Protein AF-A0A6A9SV34-F1 (afdb_monomer)

pLDDT: mean 73.23, std 19.79, range [37.19, 97.62]

Structure (mmCIF, N/CA/C/O backbone):
data_AF-A0A6A9SV34-F1
#
_entry.id   AF-A0A6A9SV34-F1
#
loop_
_atom_site.group_PDB
_atom_site.id
_atom_site.type_symbol
_atom_site.label_atom_id
_atom_site.label_alt_id
_atom_site.label_comp_id
_atom_site.label_asym_id
_atom_site.label_entity_id
_atom_site.label_seq_id
_atom_site.pdbx_PDB_ins_code
_atom_site.Cartn_x
_atom_site.Cartn_y
_atom_site.Cartn_z
_atom_site.occupancy
_atom_site.B_iso_or_equiv
_atom_site.auth_seq_id
_atom_site.auth_comp_id
_atom_site.auth_asym_id
_atom_site.auth_atom_id
_atom_site.pdbx_PDB_model_num
ATOM 1 N N . MET A 1 1 ? -28.212 -8.400 15.734 1.00 37.31 1 MET A N 1
ATOM 2 C CA . MET A 1 1 ? -27.275 -7.269 15.877 1.00 37.31 1 MET A CA 1
ATOM 3 C C . MET A 1 1 ? -25.866 -7.794 15.654 1.00 37.31 1 MET A C 1
ATOM 5 O O . MET A 1 1 ? -25.334 -8.471 16.522 1.00 37.31 1 MET A O 1
ATOM 9 N N . SER A 1 2 ? -25.325 -7.625 14.445 1.00 43.50 2 SER A N 1
ATOM 10 C CA . SER A 1 2 ? -23.968 -8.075 14.112 1.00 43.50 2 SER A CA 1
ATOM 11 C C . SER A 1 2 ? -22.980 -7.201 14.872 1.00 43.50 2 SER A C 1
ATOM 13 O O . SER A 1 2 ? -22.936 -5.999 14.631 1.00 43.50 2 SER A O 1
ATOM 15 N N . SER A 1 3 ? -22.216 -7.792 15.786 1.00 51.69 3 SER A N 1
ATOM 16 C CA . SER A 1 3 ? -21.085 -7.166 16.466 1.00 51.69 3 SER A CA 1
ATOM 17 C C . SER A 1 3 ? -20.075 -6.694 15.419 1.00 51.69 3 SER A C 1
ATOM 19 O O . SER A 1 3 ? -19.237 -7.476 14.962 1.00 51.69 3 SER A O 1
ATOM 21 N N . ARG A 1 4 ? -20.199 -5.448 14.955 1.00 62.12 4 ARG A N 1
ATOM 22 C CA . ARG A 1 4 ? -19.247 -4.872 14.011 1.00 62.12 4 ARG A CA 1
ATOM 23 C C . ARG A 1 4 ? -17.964 -4.658 14.808 1.00 62.12 4 ARG A C 1
ATOM 25 O O . ARG A 1 4 ? -17.924 -3.839 15.711 1.00 62.12 4 ARG A O 1
ATOM 32 N N . THR A 1 5 ? -16.963 -5.495 14.547 1.00 65.56 5 THR A N 1
ATOM 33 C CA . THR A 1 5 ? -15.693 -5.538 15.292 1.00 65.56 5 THR A CA 1
ATOM 34 C C . THR A 1 5 ? -14.848 -4.275 15.097 1.00 65.56 5 THR A C 1
ATOM 36 O O . THR A 1 5 ? -13.786 -4.194 15.690 1.00 65.56 5 THR A O 1
ATOM 39 N N . PHE A 1 6 ? -15.315 -3.334 14.270 1.00 70.50 6 PHE A N 1
ATOM 40 C CA . PHE A 1 6 ? -14.706 -2.041 13.994 1.00 70.50 6 PHE A CA 1
ATOM 41 C C . PHE A 1 6 ? -15.784 -1.007 13.672 1.00 70.50 6 PHE A C 1
ATOM 43 O O . PHE A 1 6 ? -16.776 -1.336 13.005 1.00 70.50 6 PHE A O 1
ATOM 50 N N . ASP A 1 7 ? -15.561 0.235 14.090 1.00 76.88 7 ASP A N 1
ATOM 51 C CA . ASP A 1 7 ? -16.398 1.364 13.683 1.00 76.88 7 ASP A CA 1
ATOM 52 C C . ASP A 1 7 ? -16.227 1.704 12.188 1.00 76.88 7 ASP A C 1
ATOM 54 O O . ASP A 1 7 ? -15.232 1.343 11.550 1.00 76.88 7 ASP A O 1
ATOM 58 N N . ARG A 1 8 ? -17.205 2.405 11.609 1.00 84.00 8 ARG A N 1
ATOM 59 C CA . ARG A 1 8 ? -17.185 2.878 10.222 1.00 84.00 8 ARG A CA 1
ATOM 60 C C . ARG A 1 8 ? -15.965 3.757 9.950 1.00 84.00 8 ARG A C 1
ATOM 62 O O . ARG A 1 8 ? -15.352 3.574 8.903 1.00 84.00 8 ARG A O 1
ATOM 69 N N . ASP A 1 9 ? -15.585 4.617 10.889 1.00 81.75 9 ASP A N 1
ATOM 70 C CA . ASP A 1 9 ? -14.425 5.507 10.747 1.00 81.75 9 ASP A CA 1
ATOM 71 C C . ASP A 1 9 ? -13.109 4.724 10.786 1.00 81.75 9 ASP A C 1
ATOM 73 O O . ASP A 1 9 ? -12.231 4.917 9.951 1.00 81.75 9 ASP A O 1
ATOM 77 N N . THR A 1 10 ? -13.018 3.721 11.663 1.00 85.88 10 THR A N 1
ATOM 78 C CA . THR A 1 10 ? -11.861 2.812 11.704 1.00 85.88 10 THR A CA 1
ATOM 79 C C . THR A 1 10 ? -11.732 2.013 10.408 1.00 85.88 10 THR A C 1
ATOM 81 O O . THR A 1 10 ? -10.637 1.847 9.867 1.00 85.88 10 THR A O 1
ATOM 84 N N . ILE A 1 11 ? -12.850 1.506 9.882 1.00 88.06 11 ILE A N 1
ATOM 85 C CA . ILE A 1 11 ? -12.869 0.816 8.590 1.00 88.06 11 ILE A CA 1
ATOM 86 C C . ILE A 1 11 ? -12.479 1.779 7.464 1.00 88.06 11 ILE A C 1
ATOM 88 O O . ILE A 1 11 ? -11.762 1.363 6.553 1.00 88.06 11 ILE A O 1
ATOM 92 N N . LEU A 1 12 ? -12.918 3.038 7.514 1.00 91.19 12 LEU A N 1
ATOM 93 C CA . LEU A 1 12 ? -12.572 4.066 6.536 1.00 91.19 12 LEU A CA 1
ATOM 94 C C . LEU A 1 12 ? -11.060 4.315 6.533 1.00 91.19 12 LEU A C 1
ATOM 96 O O . LEU A 1 12 ? -10.436 4.173 5.481 1.00 91.19 12 LEU A O 1
ATOM 100 N N . ASP A 1 13 ? -10.458 4.562 7.693 1.00 87.88 13 ASP A N 1
ATOM 101 C CA . ASP A 1 13 ? -9.021 4.825 7.826 1.00 87.88 13 ASP A CA 1
ATOM 102 C C . ASP A 1 13 ? -8.162 3.633 7.382 1.00 87.88 13 ASP A C 1
ATOM 104 O O . ASP A 1 13 ? -7.167 3.782 6.662 1.00 87.88 13 ASP A O 1
ATOM 108 N N . LEU A 1 14 ? -8.559 2.415 7.764 1.00 90.81 14 LEU A N 1
ATOM 109 C CA . LEU A 1 14 ? -7.875 1.200 7.324 1.00 90.81 14 LEU A CA 1
ATOM 110 C C . LEU A 1 14 ? -8.011 1.003 5.812 1.00 90.81 14 LEU A C 1
ATOM 112 O O . LEU A 1 14 ? -7.032 0.660 5.150 1.00 90.81 14 LEU A O 1
ATOM 116 N N . THR A 1 15 ? -9.188 1.263 5.242 1.00 91.56 15 THR A N 1
ATOM 117 C CA . THR A 1 15 ? -9.426 1.114 3.799 1.00 91.56 15 THR A CA 1
ATOM 118 C C . THR A 1 15 ? -8.627 2.133 2.985 1.00 91.56 15 THR A C 1
ATOM 120 O O . THR A 1 15 ? -8.012 1.754 1.986 1.00 91.56 15 THR A O 1
ATOM 123 N N . VAL A 1 16 ? -8.561 3.395 3.427 1.00 91.81 16 VAL A N 1
ATOM 124 C CA . VAL A 1 16 ? -7.775 4.456 2.768 1.00 91.81 16 VAL A CA 1
ATOM 125 C C . VAL A 1 16 ? -6.290 4.088 2.691 1.00 91.81 16 VAL A C 1
ATOM 127 O O . VAL A 1 16 ? -5.653 4.396 1.688 1.00 91.81 16 VAL A O 1
ATOM 130 N N . ASN A 1 17 ? -5.749 3.359 3.674 1.00 93.50 17 ASN A N 1
ATOM 131 C CA . ASN A 1 17 ? -4.368 2.859 3.641 1.00 93.50 17 ASN A CA 1
ATOM 132 C C . ASN A 1 17 ? -4.192 1.565 2.820 1.00 93.50 17 ASN A C 1
ATOM 134 O O . ASN A 1 17 ? -3.162 1.370 2.167 1.00 93.50 17 ASN A O 1
ATOM 138 N N . VAL A 1 18 ? -5.197 0.684 2.811 1.00 94.56 18 VAL A N 1
ATOM 139 C CA . VAL A 1 18 ? -5.169 -0.577 2.048 1.00 94.56 18 VAL A CA 1
ATOM 140 C C . VAL A 1 18 ? -5.216 -0.337 0.535 1.00 94.56 18 VAL A C 1
ATOM 142 O O . VAL A 1 18 ? -4.580 -1.083 -0.210 1.00 94.56 18 VAL A O 1
ATOM 145 N N . ILE A 1 19 ? -5.913 0.701 0.059 1.00 95.69 19 ILE A N 1
ATOM 146 C CA . ILE A 1 19 ? -6.015 1.001 -1.381 1.00 95.69 19 ILE A CA 1
ATOM 147 C C . ILE A 1 19 ? -4.633 1.288 -2.010 1.00 95.69 19 ILE A C 1
ATOM 149 O O . ILE A 1 19 ? -4.265 0.582 -2.955 1.00 95.69 19 ILE A O 1
ATOM 153 N N . PRO A 1 20 ? -3.822 2.245 -1.506 1.00 93.38 20 PRO A N 1
ATOM 154 C CA . PRO A 1 20 ? -2.458 2.460 -1.987 1.00 93.38 20 PRO A CA 1
ATOM 155 C C . PRO A 1 20 ? -1.602 1.194 -1.933 1.00 93.38 20 PRO A C 1
ATOM 157 O O . PRO A 1 20 ? -0.867 0.907 -2.877 1.00 93.38 20 PRO A O 1
ATOM 160 N N . LEU A 1 21 ? -1.724 0.408 -0.859 1.00 96.06 21 LEU A N 1
ATOM 161 C CA . LEU A 1 21 ? -0.984 -0.840 -0.692 1.00 96.06 21 LEU A CA 1
ATOM 162 C C . LEU A 1 21 ? -1.321 -1.848 -1.795 1.00 96.06 21 LEU A C 1
ATOM 164 O O . LEU A 1 21 ? -0.415 -2.421 -2.401 1.00 96.06 21 LEU A O 1
ATOM 168 N N . ALA A 1 22 ? -2.607 -2.036 -2.097 1.00 96.56 22 ALA A N 1
ATOM 169 C CA . ALA A 1 22 ? -3.055 -2.938 -3.151 1.00 96.56 22 ALA A CA 1
ATOM 170 C C . ALA A 1 22 ? -2.527 -2.507 -4.527 1.00 96.56 22 ALA A C 1
ATOM 172 O O . ALA A 1 22 ? -1.993 -3.333 -5.269 1.00 96.56 22 ALA A O 1
ATOM 173 N N . ILE A 1 23 ? -2.611 -1.211 -4.843 1.00 96.38 23 ILE A N 1
ATOM 174 C CA . ILE A 1 23 ? -2.124 -0.655 -6.112 1.00 96.38 23 ILE A CA 1
ATOM 175 C C . ILE A 1 23 ? -0.608 -0.863 -6.252 1.00 96.38 23 ILE A C 1
ATOM 177 O O . ILE A 1 23 ? -0.144 -1.353 -7.283 1.00 96.38 23 ILE A O 1
ATOM 181 N N . LEU A 1 24 ? 0.170 -0.557 -5.206 1.00 95.88 24 LEU A N 1
ATOM 182 C CA . LEU A 1 24 ? 1.617 -0.795 -5.193 1.00 95.88 24 LEU A CA 1
ATOM 183 C C . LEU A 1 24 ? 1.945 -2.280 -5.378 1.00 95.88 24 LEU A C 1
ATOM 185 O O . LEU A 1 24 ? 2.812 -2.617 -6.182 1.00 95.88 24 LEU A O 1
ATOM 189 N N . GLY A 1 25 ? 1.232 -3.169 -4.683 1.00 95.88 25 GLY A N 1
ATOM 190 C CA . GLY A 1 25 ? 1.410 -4.615 -4.805 1.00 95.88 25 GLY A CA 1
ATOM 191 C C . GLY A 1 25 ? 1.187 -5.110 -6.235 1.00 95.88 25 GLY A C 1
ATOM 192 O O . GLY A 1 25 ? 2.018 -5.845 -6.766 1.00 95.88 25 GLY A O 1
ATOM 193 N N . VAL A 1 26 ? 0.119 -4.648 -6.893 1.00 96.50 26 VAL A N 1
ATOM 194 C CA . VAL A 1 26 ? -0.158 -4.977 -8.300 1.00 96.50 26 VAL A CA 1
ATOM 195 C C . VAL A 1 26 ? 0.979 -4.517 -9.207 1.00 96.50 26 VAL A C 1
ATOM 197 O O . VAL A 1 26 ? 1.426 -5.296 -10.049 1.00 96.50 26 VAL A O 1
ATOM 200 N N . PHE A 1 27 ? 1.488 -3.295 -9.038 1.00 92.94 27 PHE A N 1
ATOM 201 C CA . PHE A 1 27 ? 2.587 -2.799 -9.867 1.00 92.94 27 PHE A CA 1
ATOM 202 C C . PHE A 1 27 ? 3.899 -3.541 -9.631 1.00 92.94 27 PHE A C 1
ATOM 204 O O . PHE A 1 27 ? 4.575 -3.868 -10.603 1.00 92.94 27 PHE A O 1
ATOM 211 N N . ILE A 1 28 ? 4.242 -3.858 -8.379 1.00 93.38 28 ILE A N 1
ATOM 212 C CA . ILE A 1 28 ? 5.430 -4.662 -8.059 1.00 93.38 28 ILE A CA 1
ATOM 213 C C . ILE A 1 28 ? 5.323 -6.034 -8.732 1.00 93.38 28 ILE A C 1
ATOM 215 O O . ILE A 1 28 ? 6.243 -6.448 -9.433 1.00 93.38 28 ILE A O 1
ATOM 219 N N . VAL A 1 29 ? 4.190 -6.724 -8.563 1.00 94.06 29 VAL A N 1
ATOM 220 C CA . VAL A 1 29 ? 3.962 -8.053 -9.150 1.00 94.06 29 VAL A CA 1
ATOM 221 C C . VAL A 1 29 ? 4.012 -7.989 -10.673 1.00 94.06 29 VAL A C 1
ATOM 223 O O . VAL A 1 29 ? 4.711 -8.779 -11.301 1.00 94.06 29 VAL A O 1
ATOM 226 N N . THR A 1 30 ? 3.325 -7.018 -11.275 1.00 91.06 30 THR A N 1
ATOM 227 C CA . THR A 1 30 ? 3.319 -6.825 -12.731 1.00 91.06 30 THR A CA 1
ATOM 228 C C . THR A 1 30 ? 4.733 -6.556 -13.248 1.00 91.06 30 THR A C 1
ATOM 230 O O . THR A 1 30 ? 5.163 -7.178 -14.213 1.00 91.06 30 THR A O 1
ATOM 233 N N . PHE A 1 31 ? 5.495 -5.690 -12.582 1.00 87.62 31 PHE A N 1
ATOM 234 C CA . PHE A 1 31 ? 6.872 -5.390 -12.962 1.00 87.62 31 PHE A CA 1
ATOM 235 C C . PHE A 1 31 ? 7.765 -6.635 -12.897 1.00 87.62 31 PHE A C 1
ATOM 237 O O . PHE A 1 31 ? 8.480 -6.929 -13.850 1.00 87.62 31 PHE A O 1
ATOM 244 N N . VAL A 1 32 ? 7.691 -7.409 -11.813 1.00 87.94 32 VAL A N 1
ATOM 245 C CA . VAL A 1 32 ? 8.512 -8.620 -11.645 1.00 87.94 32 VAL A CA 1
ATOM 246 C C . VAL A 1 32 ? 8.155 -9.702 -12.670 1.00 87.94 32 VAL A C 1
ATOM 248 O O . VAL A 1 32 ? 9.049 -10.397 -13.148 1.00 87.94 32 VAL A O 1
ATOM 251 N N . LEU A 1 33 ? 6.876 -9.845 -13.028 1.00 88.50 33 LEU A N 1
ATOM 252 C CA . LEU A 1 33 ? 6.414 -10.890 -13.948 1.00 88.50 33 LEU A CA 1
ATOM 253 C C . LEU A 1 33 ? 6.584 -10.529 -15.430 1.00 88.50 33 LEU A C 1
ATOM 255 O O . LEU A 1 33 ? 6.886 -11.414 -16.228 1.00 88.50 33 LEU A O 1
ATOM 259 N N . TYR A 1 34 ? 6.388 -9.262 -15.808 1.00 83.50 34 TYR A N 1
ATOM 260 C CA . TYR A 1 34 ? 6.328 -8.846 -17.216 1.00 83.50 34 TYR A CA 1
ATOM 261 C C . TYR A 1 34 ? 7.556 -8.059 -17.704 1.00 83.50 34 TYR A C 1
ATOM 263 O O . TYR A 1 34 ? 7.780 -8.008 -18.913 1.00 83.50 34 TYR A O 1
ATOM 271 N N . SER A 1 35 ? 8.395 -7.511 -16.814 1.00 76.81 35 SER A N 1
ATOM 272 C CA . SER A 1 35 ? 9.655 -6.848 -17.201 1.00 76.81 35 SER A CA 1
ATOM 273 C C . SER A 1 35 ? 10.922 -7.724 -17.352 1.00 76.81 35 SER A C 1
ATOM 275 O O . SER A 1 35 ? 11.926 -7.161 -17.789 1.00 76.81 35 SER A O 1
ATOM 277 N N . PRO A 1 36 ? 10.979 -9.053 -17.081 1.00 68.56 36 PRO A N 1
ATOM 278 C CA . PRO A 1 36 ? 12.227 -9.824 -17.183 1.00 68.56 36 PRO A CA 1
ATOM 279 C C . PRO A 1 36 ? 12.660 -10.240 -18.596 1.00 68.56 36 PRO A C 1
ATOM 281 O O . PRO A 1 36 ? 13.286 -11.281 -18.789 1.00 68.56 36 PRO A O 1
ATOM 284 N N . GLY A 1 37 ? 12.378 -9.409 -19.599 1.00 67.38 37 GLY A N 1
ATOM 285 C CA . GLY A 1 37 ? 12.870 -9.604 -20.960 1.00 67.38 37 GLY A CA 1
ATOM 286 C C . GLY A 1 37 ? 14.386 -9.354 -21.099 1.00 67.38 37 GLY A C 1
ATOM 287 O O . GLY A 1 37 ? 14.961 -8.571 -20.341 1.00 67.38 37 GLY A O 1
ATOM 288 N N . PRO A 1 38 ? 15.046 -9.954 -22.109 1.00 59.47 38 PRO A N 1
ATOM 289 C CA . PRO A 1 38 ? 16.508 -9.953 -22.271 1.00 59.47 38 PRO A CA 1
ATOM 290 C C . PRO A 1 38 ? 17.166 -8.585 -22.555 1.00 59.47 38 PRO A C 1
ATOM 292 O O . PRO A 1 38 ? 18.385 -8.528 -22.687 1.00 59.47 38 PRO A O 1
ATOM 295 N N . PHE A 1 39 ? 16.404 -7.487 -22.643 1.00 56.28 39 PHE A N 1
ATOM 296 C CA . PHE A 1 39 ? 16.905 -6.172 -23.077 1.00 56.28 39 PHE A CA 1
ATOM 297 C C . PHE A 1 39 ? 16.445 -4.973 -22.222 1.00 56.28 39 PHE A C 1
ATOM 299 O O . PHE A 1 39 ? 16.596 -3.839 -22.665 1.00 56.28 39 PHE A O 1
ATOM 306 N N . ALA A 1 40 ? 15.878 -5.175 -21.025 1.00 55.56 40 ALA A N 1
ATOM 307 C CA . ALA A 1 40 ? 15.162 -4.098 -20.315 1.00 55.56 40 ALA A CA 1
ATOM 308 C C . ALA A 1 40 ? 15.603 -3.811 -18.865 1.00 55.56 40 ALA A C 1
ATOM 310 O O . ALA A 1 40 ? 15.088 -2.875 -18.257 1.00 55.56 40 ALA A O 1
ATOM 311 N N . PHE A 1 41 ? 16.559 -4.558 -18.304 1.00 65.19 41 PHE A N 1
ATOM 312 C CA . PHE A 1 41 ? 17.060 -4.304 -16.951 1.00 65.19 41 PHE A CA 1
ATOM 313 C C . PHE A 1 41 ? 18.350 -3.483 -16.979 1.00 65.19 41 PHE A C 1
ATOM 315 O O . PHE A 1 41 ? 19.448 -4.027 -17.083 1.00 65.19 41 PHE A O 1
ATOM 322 N N . ASP A 1 42 ? 18.232 -2.169 -16.787 1.00 79.44 42 ASP A N 1
ATOM 323 C CA . ASP A 1 42 ? 19.279 -1.486 -16.030 1.00 79.44 42 ASP A CA 1
ATOM 324 C C . ASP A 1 42 ? 19.167 -1.993 -14.586 1.00 79.44 42 ASP A C 1
ATOM 326 O O . ASP A 1 42 ? 18.226 -1.653 -13.855 1.00 79.44 42 ASP A O 1
ATOM 330 N N . SER A 1 43 ? 20.085 -2.887 -14.208 1.00 80.69 43 SER A N 1
ATOM 331 C CA . SER A 1 43 ? 20.087 -3.546 -12.902 1.00 80.69 43 SER A CA 1
ATOM 332 C C . SER A 1 43 ? 20.151 -2.548 -11.752 1.00 80.69 43 SER A C 1
ATOM 334 O O . SER A 1 43 ? 19.549 -2.794 -10.709 1.00 80.69 43 SER A O 1
ATOM 336 N N . VAL A 1 44 ? 20.846 -1.420 -11.919 1.00 87.88 44 VAL A N 1
ATOM 337 C CA . VAL A 1 44 ? 20.974 -0.410 -10.865 1.00 87.88 44 VAL A CA 1
ATOM 338 C C . VAL A 1 44 ? 19.668 0.363 -10.736 1.00 87.88 44 VAL A C 1
ATOM 340 O O . VAL A 1 44 ? 19.112 0.433 -9.640 1.00 87.88 44 VAL A O 1
ATOM 343 N N . ALA A 1 45 ? 19.137 0.879 -11.847 1.00 86.38 45 ALA A N 1
ATOM 344 C CA . ALA A 1 45 ? 17.901 1.659 -11.840 1.00 86.38 45 ALA A CA 1
ATOM 345 C C . ALA A 1 45 ? 16.703 0.835 -11.345 1.00 86.38 45 ALA A C 1
ATOM 347 O O . ALA A 1 45 ? 15.924 1.299 -10.515 1.00 86.38 45 ALA A O 1
ATOM 348 N N . SER A 1 46 ? 16.593 -0.418 -11.788 1.00 86.69 46 SER A N 1
ATOM 349 C CA . SER A 1 46 ? 15.483 -1.299 -11.414 1.00 86.69 46 SER A CA 1
ATOM 350 C C . SER A 1 46 ? 15.567 -1.749 -9.959 1.00 86.69 46 SER A C 1
ATOM 352 O O . SER A 1 46 ? 14.547 -1.799 -9.272 1.00 86.69 46 SER A O 1
ATOM 354 N N . THR A 1 47 ? 16.778 -2.027 -9.460 1.00 88.06 47 THR A N 1
ATOM 355 C CA . THR A 1 47 ? 16.990 -2.332 -8.036 1.00 88.06 47 THR A CA 1
ATOM 356 C C . THR A 1 47 ? 16.633 -1.128 -7.177 1.00 88.06 47 THR A C 1
ATOM 358 O O . THR A 1 47 ? 15.931 -1.274 -6.178 1.00 88.06 47 THR A O 1
ATOM 361 N N . LEU A 1 48 ? 17.064 0.072 -7.578 1.00 93.06 48 LEU A N 1
ATOM 362 C CA . LEU A 1 48 ? 16.751 1.300 -6.858 1.00 93.06 48 LEU A CA 1
ATOM 363 C C . LEU A 1 48 ? 15.238 1.556 -6.843 1.00 93.06 48 LEU A C 1
ATOM 365 O O . LEU A 1 48 ? 14.667 1.749 -5.772 1.00 93.06 48 LEU A O 1
ATOM 369 N N . GLN A 1 49 ? 14.570 1.463 -7.993 1.00 91.50 49 GLN A N 1
ATOM 370 C CA . GLN A 1 49 ? 13.119 1.604 -8.100 1.00 91.50 49 GLN A CA 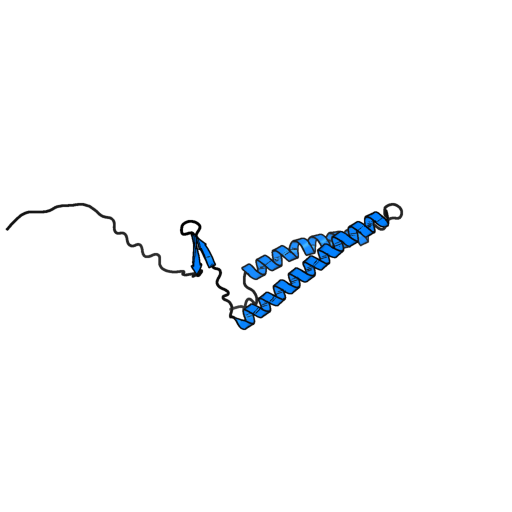1
ATOM 371 C C . GLN A 1 49 ? 12.380 0.598 -7.207 1.00 91.50 49 GLN A C 1
ATOM 373 O O . GLN A 1 49 ? 11.525 0.996 -6.414 1.00 91.50 49 GLN A O 1
ATOM 378 N N . LEU A 1 50 ? 12.725 -0.692 -7.291 1.00 91.94 50 LEU A N 1
ATOM 379 C CA . LEU A 1 50 ? 12.109 -1.731 -6.464 1.00 91.94 50 LEU A CA 1
ATOM 380 C C . LEU A 1 50 ? 12.400 -1.537 -4.975 1.00 91.94 50 LEU A C 1
ATOM 382 O O . LEU A 1 50 ? 11.522 -1.804 -4.161 1.00 91.94 50 LEU A O 1
ATOM 386 N N . SER A 1 51 ? 13.584 -1.047 -4.601 1.00 94.81 51 SER A N 1
ATOM 387 C CA . SER A 1 51 ? 13.913 -0.774 -3.198 1.00 94.81 51 SER A CA 1
ATOM 388 C C . SER A 1 51 ? 13.087 0.374 -2.626 1.00 94.81 51 SER A C 1
ATOM 390 O O . SER A 1 51 ? 12.587 0.258 -1.509 1.00 94.81 51 SER A O 1
ATOM 392 N N . ILE A 1 52 ? 12.888 1.451 -3.392 1.00 96.19 52 ILE A N 1
ATOM 393 C CA . ILE A 1 52 ? 12.109 2.613 -2.955 1.00 96.19 52 ILE A CA 1
ATOM 394 C C . ILE A 1 52 ? 10.648 2.195 -2.805 1.00 96.19 52 ILE A C 1
ATOM 396 O O . ILE A 1 52 ? 10.084 2.291 -1.718 1.00 96.19 52 ILE A O 1
ATOM 400 N N . ILE A 1 53 ? 10.068 1.641 -3.872 1.00 95.38 53 ILE A N 1
ATOM 401 C CA . ILE A 1 53 ? 8.673 1.194 -3.899 1.00 95.38 53 ILE A CA 1
ATOM 402 C C . ILE A 1 53 ? 8.431 0.098 -2.852 1.00 95.38 53 ILE A C 1
ATOM 404 O O . ILE A 1 53 ? 7.439 0.143 -2.127 1.00 95.38 53 ILE A O 1
ATOM 408 N N . GLY A 1 54 ? 9.343 -0.867 -2.738 1.00 95.69 54 GLY A N 1
ATOM 409 C CA . GLY A 1 54 ? 9.266 -1.956 -1.769 1.00 95.69 54 GLY A CA 1
ATOM 410 C C . GLY A 1 54 ? 9.351 -1.463 -0.327 1.00 95.69 54 GLY A C 1
ATOM 411 O O . GLY A 1 54 ? 8.567 -1.90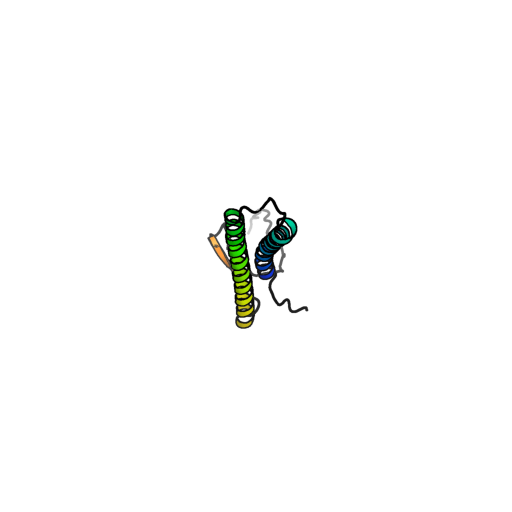0 0.512 1.00 95.69 54 GLY A O 1
ATOM 412 N N . THR A 1 55 ? 10.232 -0.502 -0.036 1.00 97.38 55 THR A N 1
ATOM 413 C CA . THR A 1 55 ? 10.314 0.116 1.297 1.00 97.38 55 THR A CA 1
ATOM 414 C C . THR A 1 55 ? 9.019 0.849 1.632 1.00 97.38 55 THR A C 1
ATOM 416 O O . THR A 1 55 ? 8.490 0.676 2.729 1.00 97.38 55 THR A O 1
ATOM 419 N N . THR A 1 56 ? 8.460 1.611 0.687 1.00 96.06 56 THR A N 1
ATOM 420 C CA . THR A 1 56 ? 7.162 2.276 0.867 1.00 96.06 56 THR A CA 1
ATOM 421 C C . THR A 1 56 ? 6.039 1.265 1.093 1.00 96.06 56 THR A C 1
ATOM 423 O O . THR A 1 56 ? 5.244 1.442 2.012 1.00 96.06 56 THR A O 1
ATOM 426 N N . PHE A 1 57 ? 5.995 0.175 0.322 1.00 97.12 57 PHE A N 1
ATOM 427 C CA . PHE A 1 57 ? 5.012 -0.897 0.492 1.00 97.12 57 PHE A CA 1
ATOM 428 C C . PHE A 1 57 ? 5.091 -1.524 1.890 1.00 97.12 57 PHE A C 1
ATOM 430 O O . PHE A 1 57 ? 4.076 -1.645 2.571 1.00 97.12 57 PHE A O 1
ATOM 437 N N . VAL A 1 58 ? 6.297 -1.878 2.346 1.00 97.62 58 VAL A N 1
ATOM 438 C CA . VAL A 1 58 ? 6.511 -2.465 3.678 1.00 97.62 58 VAL A CA 1
ATOM 439 C C . VAL A 1 58 ? 6.161 -1.469 4.784 1.00 97.62 58 VAL A C 1
ATOM 441 O O . VAL A 1 58 ? 5.512 -1.848 5.757 1.00 97.62 58 VAL A O 1
ATOM 444 N N . GLY A 1 59 ? 6.542 -0.199 4.632 1.00 97.12 59 GLY A N 1
ATOM 445 C CA . GLY A 1 59 ? 6.204 0.860 5.582 1.00 97.12 59 GLY A CA 1
ATOM 446 C C . GLY A 1 59 ? 4.694 1.047 5.727 1.00 97.12 59 GLY A C 1
ATOM 447 O O . GLY A 1 59 ? 4.181 1.055 6.845 1.00 97.12 59 GLY A O 1
ATOM 448 N N . LEU A 1 60 ? 3.971 1.115 4.606 1.00 95.56 60 LEU A N 1
ATOM 449 C CA . LEU A 1 60 ? 2.511 1.219 4.597 1.00 95.56 60 LEU A CA 1
ATOM 450 C C . LEU A 1 60 ? 1.841 -0.033 5.169 1.00 95.56 60 LEU A C 1
ATOM 452 O O . LEU A 1 60 ? 0.914 0.090 5.967 1.00 95.56 60 LEU A O 1
ATOM 456 N N . LEU A 1 61 ? 2.321 -1.230 4.822 1.00 96.31 61 LEU A N 1
ATOM 457 C CA . LEU A 1 61 ? 1.819 -2.491 5.375 1.00 96.31 61 LEU A CA 1
ATOM 458 C C . LEU A 1 61 ? 1.966 -2.519 6.899 1.00 96.31 61 LEU A C 1
ATOM 460 O O . LEU A 1 61 ? 1.011 -2.834 7.611 1.00 96.31 61 LEU A O 1
ATOM 464 N N . ALA A 1 62 ? 3.152 -2.163 7.396 1.00 96.88 62 ALA A N 1
ATOM 465 C CA . ALA A 1 62 ? 3.430 -2.108 8.821 1.00 96.88 62 ALA A CA 1
ATOM 466 C C . ALA A 1 62 ? 2.513 -1.096 9.513 1.00 96.88 62 ALA A C 1
ATOM 468 O O . ALA A 1 62 ? 1.860 -1.445 10.495 1.00 96.88 62 ALA A O 1
ATOM 469 N N . LEU A 1 63 ? 2.414 0.128 8.986 1.00 94.00 63 LEU A N 1
ATOM 470 C CA . LEU A 1 63 ? 1.588 1.178 9.577 1.00 94.00 63 LEU A CA 1
ATOM 471 C C . LEU A 1 63 ? 0.111 0.777 9.618 1.00 94.00 63 LEU A C 1
ATOM 473 O O . LEU A 1 63 ? -0.508 0.850 10.674 1.00 94.00 63 LEU A O 1
ATOM 477 N N . THR A 1 64 ? -0.422 0.267 8.507 1.00 93.38 64 THR A N 1
ATOM 478 C CA . THR A 1 64 ? -1.808 -0.220 8.413 1.00 93.38 64 THR A CA 1
ATOM 479 C C . THR A 1 64 ? -2.085 -1.293 9.465 1.00 93.38 64 THR A C 1
ATOM 481 O O . THR A 1 64 ? -3.088 -1.240 10.176 1.00 93.38 64 THR A O 1
ATOM 484 N N . TYR A 1 65 ? -1.166 -2.250 9.619 1.00 93.25 65 TYR A N 1
ATOM 485 C CA . TYR A 1 65 ? -1.295 -3.317 10.605 1.00 93.25 65 TYR A CA 1
ATOM 486 C C . TYR A 1 65 ? -1.243 -2.797 12.046 1.00 93.25 65 TYR A C 1
ATOM 488 O O . TYR A 1 65 ? -2.056 -3.201 12.880 1.00 93.25 65 TYR A O 1
ATOM 496 N N . TYR A 1 66 ? -0.303 -1.899 12.354 1.00 94.44 66 TYR A N 1
ATOM 497 C CA . TYR A 1 66 ? -0.181 -1.331 13.695 1.00 94.44 66 TYR A CA 1
ATOM 498 C C . TYR A 1 66 ? -1.389 -0.477 14.067 1.00 94.44 66 TYR A C 1
ATOM 500 O O . TYR A 1 66 ? -1.868 -0.613 15.189 1.00 94.44 66 TYR A O 1
ATOM 508 N N . MET A 1 67 ? -1.915 0.326 13.139 1.00 90.38 67 MET A N 1
ATOM 509 C CA . MET A 1 67 ? -3.132 1.112 13.356 1.00 90.38 67 MET A CA 1
ATOM 510 C C . MET A 1 67 ? -4.319 0.197 13.657 1.00 90.38 67 MET A C 1
ATOM 512 O O . MET A 1 67 ? -4.947 0.333 14.705 1.00 90.38 67 MET A O 1
ATOM 516 N N . GLY A 1 68 ? -4.555 -0.828 12.831 1.00 88.94 68 GLY A N 1
ATOM 517 C CA . GLY A 1 68 ? -5.643 -1.781 13.071 1.00 88.94 68 GLY A CA 1
ATOM 518 C C . GLY A 1 68 ? -5.495 -2.534 14.396 1.00 88.94 68 GLY A C 1
ATOM 519 O O . GLY A 1 68 ? -6.461 -2.706 15.137 1.00 88.94 68 GLY A O 1
ATOM 520 N N . LYS A 1 69 ? -4.270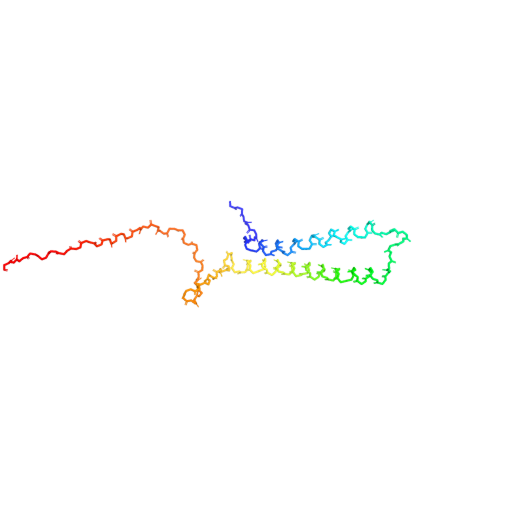 -2.941 14.748 1.00 89.81 69 LYS A N 1
ATOM 521 C CA . LYS A 1 69 ? -3.986 -3.617 16.021 1.00 89.81 69 LYS A CA 1
ATOM 522 C C . LYS A 1 69 ? -4.171 -2.695 17.229 1.00 89.81 69 LYS A C 1
ATOM 524 O O . LYS A 1 69 ? -4.657 -3.155 18.263 1.00 89.81 69 LYS A O 1
ATOM 529 N N . ALA A 1 70 ? -3.752 -1.437 17.124 1.00 88.12 70 ALA A N 1
ATOM 530 C CA . ALA A 1 70 ? -3.889 -0.450 18.187 1.00 88.12 70 ALA A CA 1
ATOM 531 C C . ALA A 1 70 ? -5.367 -0.145 18.451 1.00 88.12 70 ALA A C 1
ATOM 533 O O . ALA A 1 70 ? -5.801 -0.231 19.601 1.00 88.12 70 ALA A O 1
ATOM 534 N N . VAL A 1 71 ? -6.148 0.098 17.394 1.00 86.19 71 VAL A N 1
ATOM 535 C CA . VAL A 1 71 ? -7.583 0.392 17.499 1.00 86.19 71 VAL A CA 1
ATOM 536 C C . VAL A 1 71 ? -8.359 -0.807 18.045 1.00 86.19 71 VAL A C 1
ATOM 538 O O . VAL A 1 71 ? -9.042 -0.670 19.058 1.00 86.19 71 VAL A O 1
ATOM 541 N N . ALA A 1 72 ? -8.133 -2.016 17.515 1.00 83.94 72 ALA A N 1
ATOM 542 C CA . ALA A 1 72 ? -8.749 -3.239 18.047 1.00 83.94 72 ALA A CA 1
ATOM 543 C C . ALA A 1 72 ? -8.422 -3.483 19.535 1.00 83.94 72 ALA A C 1
ATOM 545 O O . ALA A 1 72 ? -9.152 -4.176 20.247 1.00 83.94 72 ALA A O 1
ATOM 546 N N . GLY A 1 73 ? -7.273 -2.986 20.005 1.00 81.75 73 GLY A N 1
ATOM 547 C CA . GLY A 1 73 ? -6.871 -3.045 21.407 1.00 81.75 73 GLY A CA 1
ATOM 548 C C . GLY A 1 73 ? -7.557 -1.991 22.277 1.00 81.75 73 GLY A C 1
ATOM 549 O O . GLY A 1 73 ? -7.883 -2.289 23.426 1.00 81.75 73 GLY A O 1
ATOM 550 N N . ALA A 1 74 ? -7.773 -0.788 21.746 1.00 81.25 74 ALA A N 1
ATOM 551 C CA . ALA A 1 74 ? -8.439 0.314 22.431 1.00 81.25 74 ALA A CA 1
ATOM 552 C C . ALA A 1 74 ? -9.945 0.057 22.587 1.00 81.25 74 ALA A C 1
ATOM 554 O O . ALA A 1 74 ? -10.456 0.141 23.704 1.00 81.25 74 ALA A O 1
ATOM 555 N N . GLU A 1 75 ? -10.624 -0.376 21.520 1.00 75.88 75 GLU A N 1
ATOM 556 C CA . GLU A 1 75 ? -12.062 -0.694 21.532 1.00 75.88 75 GLU A CA 1
ATOM 557 C C . GLU A 1 75 ? -12.400 -1.780 22.568 1.00 75.88 75 GLU A C 1
ATOM 559 O O . GLU A 1 75 ? -13.405 -1.703 23.274 1.00 75.88 75 GLU A O 1
ATOM 564 N N . LYS A 1 76 ? -11.511 -2.768 22.749 1.00 76.62 76 LYS A N 1
ATOM 565 C CA . LYS A 1 76 ? -11.661 -3.813 23.779 1.00 76.62 76 LYS A CA 1
ATOM 566 C C . LYS A 1 76 ? -11.534 -3.298 25.214 1.00 76.62 76 LYS A C 1
ATOM 568 O O . LYS A 1 76 ? -12.013 -3.966 26.126 1.00 76.62 76 LYS A O 1
ATOM 573 N N . ARG A 1 77 ? -10.826 -2.185 25.436 1.00 73.06 77 ARG A N 1
ATOM 574 C CA . ARG A 1 77 ? -10.527 -1.641 26.773 1.00 73.06 77 ARG A CA 1
ATOM 575 C C . ARG A 1 77 ? -11.508 -0.558 27.204 1.00 73.06 77 ARG A C 1
ATOM 577 O O . ARG A 1 77 ? -11.796 -0.473 28.391 1.00 73.06 77 ARG A O 1
ATOM 584 N N . LEU A 1 78 ? -11.960 0.268 26.264 1.00 66.12 78 LEU A N 1
ATOM 585 C CA . LEU A 1 78 ? -12.731 1.484 26.539 1.00 66.12 78 LEU A CA 1
ATOM 586 C C . LEU A 1 7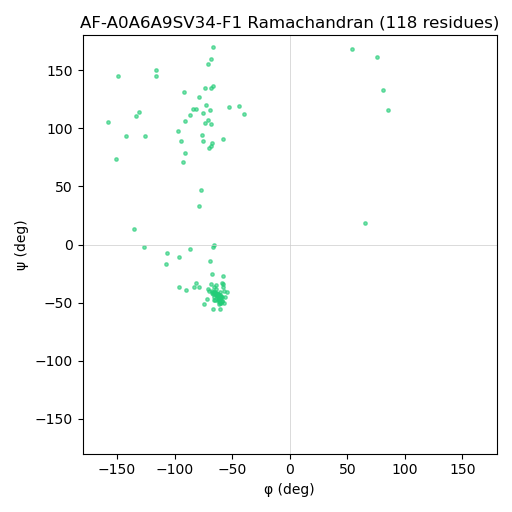8 ? -14.221 1.354 26.190 1.00 66.12 78 LEU A C 1
ATOM 588 O O . LEU A 1 78 ? -15.000 2.229 26.546 1.00 66.12 78 LEU A O 1
ATOM 592 N N . GLY A 1 79 ? -14.636 0.254 25.552 1.00 60.31 79 GLY A N 1
ATOM 593 C CA . GLY A 1 79 ? -15.972 0.164 24.966 1.00 60.31 79 GLY A CA 1
ATOM 594 C C . GLY A 1 79 ? -16.056 0.965 23.663 1.00 60.31 79 GLY A C 1
ATOM 595 O O . GLY A 1 79 ? -15.196 1.792 23.369 1.00 60.31 79 GLY A O 1
ATOM 596 N N . ILE A 1 80 ? -17.068 0.667 22.848 1.00 57.91 80 ILE A N 1
ATOM 597 C CA . ILE A 1 80 ? -17.201 1.117 21.450 1.00 57.91 80 ILE A CA 1
ATOM 598 C C . ILE A 1 80 ? -17.651 2.589 21.373 1.00 57.91 80 ILE A C 1
ATOM 600 O O . ILE A 1 80 ? -18.593 2.887 20.669 1.00 57.91 80 ILE A O 1
ATOM 604 N N . HIS A 1 81 ? -17.062 3.510 22.133 1.00 57.44 81 HIS A N 1
ATOM 605 C CA . HIS A 1 81 ? -17.344 4.947 22.018 1.00 57.44 81 HIS A CA 1
ATOM 606 C C . HIS A 1 81 ? -16.097 5.735 22.426 1.00 57.44 81 HIS A C 1
ATOM 608 O O . HIS A 1 81 ? -16.019 6.307 23.510 1.00 57.44 81 HIS A O 1
ATOM 614 N N . ALA A 1 82 ? -15.082 5.736 21.564 1.00 56.84 82 ALA A N 1
ATOM 615 C CA . ALA A 1 82 ? -14.111 6.819 21.592 1.00 56.84 82 ALA A CA 1
ATOM 616 C C . ALA A 1 82 ? -14.798 8.019 20.929 1.00 56.84 82 ALA A C 1
ATOM 618 O O . ALA A 1 82 ? -14.880 8.095 19.710 1.00 56.84 82 ALA A O 1
ATOM 619 N N . GLU A 1 83 ? -15.393 8.863 21.769 1.00 56.16 83 GLU A N 1
ATOM 620 C CA . GLU A 1 83 ? -16.132 10.078 21.433 1.00 56.16 83 GLU A CA 1
ATOM 621 C C . GLU A 1 83 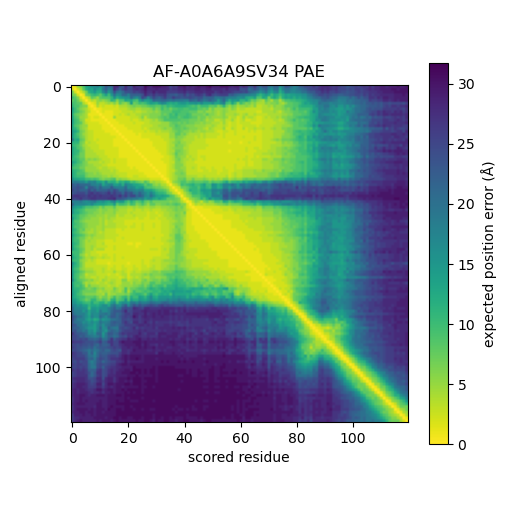? -15.466 10.864 20.293 1.00 56.16 83 GLU A C 1
ATOM 623 O O . GLU A 1 83 ? -14.365 11.399 20.442 1.00 56.16 83 GLU A O 1
ATOM 628 N N . THR A 1 84 ? -16.128 10.924 19.134 1.00 56.78 84 THR A N 1
ATOM 629 C CA . THR A 1 84 ? -15.762 11.859 18.074 1.00 56.78 84 THR A CA 1
ATOM 630 C C . THR A 1 84 ? -16.214 13.233 18.531 1.00 56.78 84 THR A C 1
ATOM 632 O O . THR A 1 84 ? -17.405 13.543 18.545 1.00 56.78 84 THR A O 1
ATOM 635 N N . THR A 1 85 ? -15.276 14.059 18.963 1.00 58.97 85 THR A N 1
ATOM 636 C CA . THR A 1 85 ? -15.581 15.453 19.235 1.00 58.9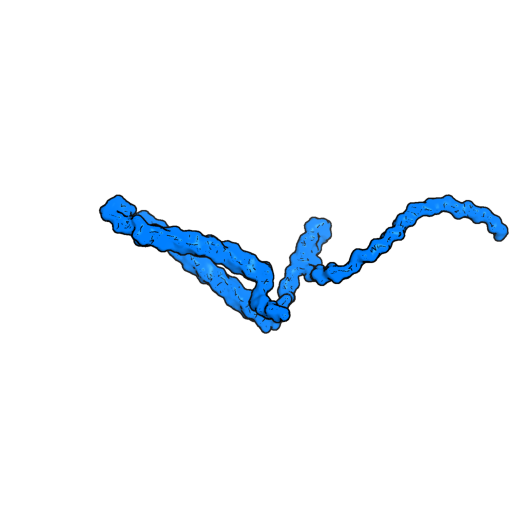7 85 THR A CA 1
ATOM 637 C C . THR A 1 85 ? -15.768 16.197 17.913 1.00 58.97 85 THR A C 1
ATOM 639 O O . THR A 1 85 ? -14.843 16.277 17.103 1.00 58.97 85 THR A O 1
ATOM 642 N N . THR A 1 86 ? -16.951 16.770 17.709 1.00 56.56 86 THR A N 1
ATOM 643 C CA . THR A 1 86 ? -17.216 17.662 16.577 1.00 56.56 86 THR A CA 1
ATOM 644 C C . THR A 1 86 ? -16.633 19.038 16.888 1.00 56.56 86 THR A C 1
ATOM 646 O O . THR A 1 86 ? -16.895 19.613 17.947 1.00 56.56 86 THR A O 1
ATOM 649 N N . TYR A 1 87 ? -15.810 19.560 15.977 1.00 59.66 87 TYR A N 1
ATOM 650 C CA . TYR A 1 87 ? -15.292 20.924 16.052 1.00 59.66 87 TYR A CA 1
ATOM 651 C C . TYR A 1 87 ? -16.316 21.886 15.453 1.00 59.66 87 TYR A C 1
ATOM 653 O O . TYR A 1 87 ? -16.610 21.799 14.260 1.00 59.66 87 TYR A O 1
ATOM 661 N N 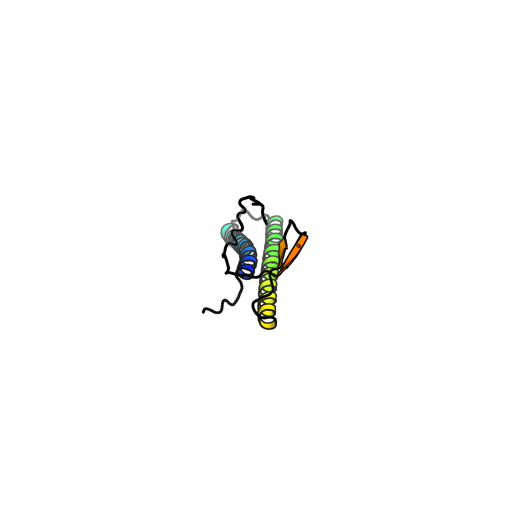. ASP A 1 88 ? -16.842 22.790 16.276 1.00 64.44 88 ASP A N 1
ATOM 662 C CA . ASP A 1 88 ? -17.707 23.875 15.825 1.00 64.44 88 ASP A CA 1
ATOM 663 C C . ASP A 1 88 ? -16.844 25.083 15.399 1.00 64.44 88 ASP A C 1
ATOM 665 O O . ASP A 1 88 ? -16.199 25.710 16.252 1.00 64.44 88 ASP A O 1
ATOM 669 N N . PRO A 1 89 ? -16.796 25.427 14.095 1.00 57.53 89 PRO A N 1
ATOM 670 C CA . PRO A 1 89 ? -16.002 26.548 13.603 1.00 57.53 89 PRO A CA 1
ATOM 671 C C . PRO A 1 89 ? -16.545 27.924 14.025 1.00 57.53 89 PRO A C 1
ATOM 673 O O . PRO A 1 89 ? -15.810 28.902 13.900 1.00 57.53 89 PRO A O 1
ATOM 676 N N . GLU A 1 90 ? -17.782 28.024 14.523 1.00 63.31 90 GLU A N 1
ATOM 677 C CA . GLU A 1 90 ? -18.401 29.294 14.927 1.00 63.31 90 GLU A CA 1
ATOM 678 C C . GLU A 1 90 ? -18.134 29.625 16.401 1.00 63.31 90 GLU A C 1
ATOM 680 O O . GLU A 1 90 ? -17.841 30.773 16.739 1.00 63.31 90 GLU A O 1
ATOM 685 N N . THR A 1 91 ? -18.168 28.624 17.286 1.00 65.38 91 THR A N 1
ATOM 686 C CA . THR A 1 91 ? -17.877 28.811 18.721 1.00 65.38 91 THR A CA 1
ATOM 687 C C . THR A 1 91 ? -16.432 28.490 19.108 1.00 65.38 91 THR A C 1
ATOM 689 O O . THR A 1 91 ? -16.008 28.801 20.223 1.00 65.38 91 THR A O 1
ATOM 692 N N . GLY A 1 92 ? -15.653 27.878 18.208 1.00 62.03 92 GLY A N 1
ATOM 693 C CA . GLY A 1 92 ? -14.266 27.478 18.461 1.00 62.03 92 GLY A CA 1
ATOM 694 C C . GLY A 1 92 ? -14.130 26.399 19.539 1.00 62.03 92 GLY A C 1
ATOM 695 O O . GLY A 1 92 ? -13.047 26.234 20.107 1.00 62.03 92 GLY A O 1
ATOM 696 N N . SER A 1 93 ? -15.221 25.692 19.842 1.00 54.66 93 SER A N 1
ATOM 697 C CA . SER A 1 93 ? -15.301 24.711 20.915 1.00 54.66 93 SER A CA 1
ATOM 698 C C . SER A 1 93 ? -15.561 23.301 20.384 1.00 54.66 93 SER A C 1
ATOM 700 O O . SER A 1 93 ? -16.133 23.077 19.318 1.00 54.66 93 SER A O 1
ATOM 702 N N . SER A 1 94 ? -15.048 22.340 21.136 1.00 56.97 94 SER A N 1
ATOM 703 C CA . SER A 1 94 ? -15.145 20.908 20.904 1.00 56.97 94 SER A CA 1
ATOM 704 C C . SER A 1 94 ? -16.384 20.368 21.630 1.00 56.97 94 SER A C 1
ATOM 706 O O . SER A 1 94 ? -16.357 20.282 22.858 1.00 56.97 94 SER A O 1
ATOM 708 N N . ILE A 1 95 ? -17.457 20.032 20.901 1.00 62.19 95 ILE A N 1
ATOM 709 C CA . ILE A 1 95 ? -18.700 19.493 21.485 1.00 62.19 95 ILE A CA 1
ATOM 710 C C . ILE A 1 95 ? -18.637 17.954 21.505 1.00 62.19 95 ILE A C 1
ATOM 712 O O . ILE A 1 95 ? -18.306 17.354 20.474 1.00 62.19 95 ILE A O 1
ATOM 716 N N . PRO A 1 96 ? -18.945 17.297 22.644 1.00 55.16 96 PRO A N 1
ATOM 717 C CA . PRO A 1 96 ? -19.144 15.850 22.702 1.00 55.16 96 PRO A CA 1
ATOM 718 C C . PRO A 1 96 ? -20.167 15.427 21.646 1.00 55.16 96 PRO A C 1
ATOM 720 O O . PRO A 1 96 ? -21.303 15.896 21.670 1.00 55.16 96 PRO A O 1
ATOM 723 N N . GLY A 1 97 ? -19.769 14.588 20.689 1.00 48.81 97 GLY A N 1
ATOM 724 C CA . GLY A 1 97 ? -20.643 14.142 19.607 1.00 48.81 97 GLY A CA 1
ATOM 725 C C . GLY A 1 97 ? -21.755 13.227 20.118 1.00 48.81 97 GLY A C 1
ATOM 726 O O . GLY A 1 97 ? -21.618 12.007 20.080 1.00 48.81 97 GLY A O 1
ATOM 727 N N . GLY A 1 98 ? -22.855 13.812 20.591 1.00 43.56 98 GLY A N 1
ATOM 728 C CA . GLY A 1 98 ? -24.117 13.120 20.822 1.00 43.56 98 GLY A CA 1
ATOM 729 C C . GLY A 1 98 ? -24.811 12.876 19.486 1.00 43.56 98 GLY A C 1
ATOM 730 O O . GLY A 1 98 ? -25.219 13.816 18.809 1.00 43.56 98 GLY A O 1
ATOM 731 N N . HIS A 1 99 ? -24.939 11.613 19.084 1.00 49.50 99 HIS A N 1
ATOM 732 C CA . HIS A 1 99 ? -26.042 11.225 18.207 1.00 49.50 99 HIS A CA 1
ATOM 733 C C . HIS A 1 99 ? -27.327 11.310 19.040 1.00 49.50 99 HIS A C 1
ATOM 735 O O . HIS A 1 99 ? -27.776 10.300 19.577 1.00 49.50 99 HIS A O 1
ATOM 741 N N . ASP A 1 100 ? -27.889 12.508 19.163 1.00 42.12 100 ASP A N 1
ATOM 742 C CA . ASP A 1 100 ? -29.262 12.679 19.624 1.00 42.12 100 ASP A CA 1
ATOM 743 C C . ASP A 1 100 ? -30.149 12.755 18.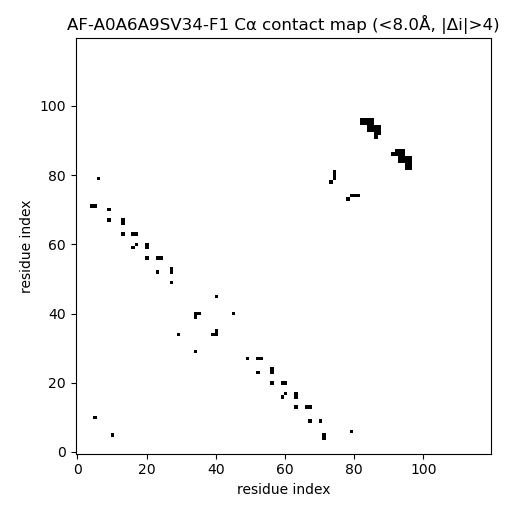377 1.00 42.12 100 ASP A C 1
ATOM 745 O O . ASP A 1 100 ? -30.375 13.808 17.783 1.00 42.12 100 ASP A O 1
ATOM 749 N N . GLU A 1 101 ? -30.599 11.581 17.928 1.00 50.53 101 GLU A N 1
ATOM 750 C CA . GLU A 1 101 ? -31.897 11.501 17.264 1.00 50.53 101 GLU A CA 1
ATOM 751 C C . GLU A 1 101 ? -32.977 11.783 18.327 1.00 50.53 101 GLU A C 1
ATOM 753 O O . GLU A 1 101 ? -32.936 11.184 19.402 1.00 50.53 101 GLU A O 1
ATOM 758 N N . ALA A 1 102 ? -33.957 12.627 17.974 1.00 45.91 102 ALA A N 1
ATOM 759 C CA . ALA A 1 102 ? -35.044 13.204 18.787 1.00 45.91 102 ALA A CA 1
ATOM 760 C C . ALA A 1 102 ? -34.625 14.481 19.545 1.00 45.91 102 ALA A C 1
ATOM 762 O O . ALA A 1 102 ? -33.754 14.453 20.401 1.00 45.91 102 ALA A O 1
ATOM 763 N N . ASP A 1 103 ? -35.190 15.656 19.279 1.00 37.19 103 ASP A N 1
ATOM 764 C CA . ASP A 1 103 ? -36.627 15.924 19.223 1.00 37.19 103 ASP A CA 1
ATOM 765 C C . ASP A 1 103 ? -36.869 17.187 18.371 1.00 37.19 103 ASP A C 1
ATOM 767 O O . ASP A 1 103 ? -36.585 18.309 18.795 1.00 37.19 103 ASP A O 1
ATOM 771 N N . GLU A 1 104 ? -37.361 17.010 17.142 1.00 46.59 104 GLU A N 1
ATOM 772 C CA . GLU A 1 104 ? -38.012 18.099 16.413 1.00 46.59 104 GLU A CA 1
ATOM 773 C C . GLU A 1 104 ? -39.404 18.293 17.022 1.00 46.59 104 GLU A C 1
ATOM 775 O O . GLU A 1 104 ? -40.382 17.672 16.609 1.00 46.59 104 GLU A O 1
ATOM 780 N N . ALA A 1 105 ? -39.484 19.142 18.042 1.00 40.09 105 ALA A N 1
ATOM 781 C CA . ALA A 1 105 ? -40.731 19.746 18.482 1.00 40.09 105 ALA A CA 1
ATOM 782 C C . ALA A 1 105 ? -40.526 21.261 18.496 1.00 40.09 105 ALA A C 1
ATOM 784 O O . ALA A 1 105 ? -40.001 21.844 19.444 1.00 40.09 105 ALA A O 1
ATOM 785 N N . GLU A 1 106 ? -40.894 21.859 17.367 1.00 39.31 106 GLU A N 1
ATOM 786 C CA . GLU A 1 106 ? -40.958 23.289 17.102 1.00 39.31 106 GLU A CA 1
ATOM 787 C C . GLU A 1 106 ? -41.602 24.043 18.276 1.00 39.31 106 GLU A C 1
ATOM 789 O O . GLU A 1 106 ? -42.759 23.815 18.636 1.00 39.31 106 GLU A O 1
ATOM 794 N N . LEU A 1 107 ? -40.848 24.964 18.879 1.00 42.03 107 LEU A N 1
ATOM 795 C CA . LEU A 1 107 ? -41.413 26.034 19.690 1.00 42.03 107 LEU A CA 1
ATOM 796 C C . LEU A 1 107 ? -41.651 27.226 18.756 1.00 42.03 107 LEU A C 1
ATOM 798 O O . LEU A 1 107 ? -40.849 28.159 18.724 1.00 42.03 107 LEU A O 1
ATOM 802 N N . ASP A 1 108 ? -42.741 27.174 17.989 1.00 38.84 108 ASP A N 1
ATOM 803 C CA . ASP A 1 108 ? -43.273 28.338 17.277 1.00 38.84 108 ASP A CA 1
ATOM 804 C C . ASP A 1 108 ? -43.799 29.341 18.310 1.00 38.84 108 ASP A C 1
ATOM 806 O O . ASP A 1 108 ? -44.959 29.331 18.726 1.00 38.84 108 ASP A O 1
ATOM 810 N N . ALA A 1 109 ? -42.897 30.201 18.772 1.00 50.03 109 ALA A N 1
ATOM 811 C CA . ALA A 1 109 ? -43.234 31.466 19.395 1.00 50.03 109 ALA A CA 1
ATOM 812 C C . ALA A 1 109 ? -43.239 32.540 18.303 1.00 50.03 109 ALA A C 1
ATOM 814 O O . ALA A 1 109 ? -42.341 33.381 18.257 1.00 50.03 109 ALA A O 1
ATOM 815 N N . ASP A 1 110 ? -44.240 32.498 17.423 1.00 41.00 110 ASP A N 1
ATOM 816 C CA . ASP A 1 110 ? -44.535 33.637 16.561 1.00 41.00 110 ASP A CA 1
ATOM 817 C C . ASP A 1 110 ? -45.366 34.656 17.342 1.00 41.00 110 ASP A C 1
ATOM 819 O O . ASP A 1 110 ? -46.460 34.395 17.851 1.00 41.00 110 ASP A O 1
ATOM 823 N N . ALA A 1 111 ? -44.746 35.817 17.494 1.00 52.59 111 ALA A N 1
ATOM 824 C CA . ALA A 1 111 ? -45.302 37.014 18.072 1.00 52.59 111 ALA A CA 1
ATOM 825 C C . ALA A 1 111 ? -46.296 37.657 17.098 1.00 52.59 111 ALA A C 1
ATOM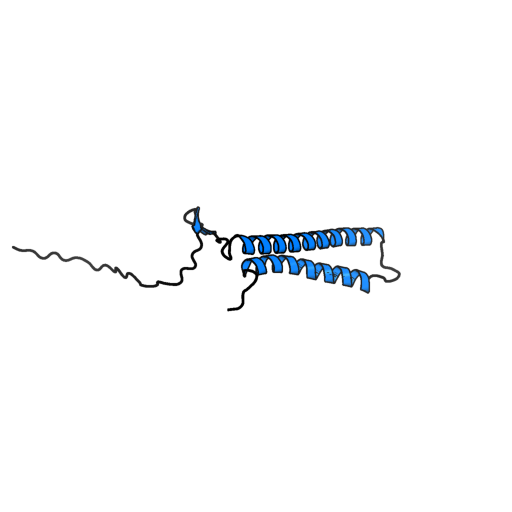 827 O O . ALA A 1 111 ? -45.959 37.866 15.939 1.00 52.59 111 ALA A O 1
ATOM 828 N N . ASP A 1 112 ? -47.456 38.074 17.602 1.00 42.66 112 ASP A N 1
ATOM 829 C CA . ASP A 1 112 ? -48.283 39.094 16.955 1.00 42.66 112 ASP A CA 1
ATOM 830 C C . ASP A 1 112 ? -48.923 39.996 18.029 1.00 42.66 112 ASP A C 1
ATOM 832 O O . ASP A 1 112 ? -49.935 39.647 18.631 1.00 42.66 112 ASP A O 1
ATOM 836 N N . ASP A 1 113 ? -48.212 41.098 18.308 1.00 46.34 113 ASP A N 1
ATOM 837 C CA . ASP A 1 113 ? -48.660 42.509 18.375 1.00 46.34 113 ASP A CA 1
ATOM 838 C C . ASP A 1 113 ? -49.871 42.928 19.280 1.00 46.34 113 ASP A C 1
ATOM 840 O O . ASP A 1 113 ? -50.517 42.097 19.911 1.00 46.34 113 ASP A O 1
ATOM 844 N N . PRO A 1 114 ? -50.135 44.236 19.521 1.00 54.28 114 PRO A N 1
ATOM 845 C CA . PRO A 1 114 ? -50.201 44.794 20.872 1.00 54.28 114 PRO A CA 1
ATOM 846 C C . PRO A 1 114 ? -51.469 45.640 21.100 1.00 54.28 114 PRO A C 1
ATOM 848 O O . PRO A 1 114 ? -51.586 46.738 20.566 1.00 54.28 114 PRO A O 1
ATOM 851 N N . GLU A 1 115 ? -52.393 45.241 21.968 1.00 45.56 115 GLU A N 1
ATOM 852 C CA . GLU A 1 115 ? -53.495 46.142 22.344 1.00 45.56 115 GLU A CA 1
ATOM 853 C C . GLU A 1 115 ? -53.703 46.163 23.858 1.00 45.56 115 GLU A C 1
ATOM 855 O O . GLU A 1 115 ? -54.148 45.197 24.474 1.00 45.56 115 GLU A O 1
ATOM 860 N N . LEU A 1 116 ? -53.361 47.308 24.456 1.00 59.53 116 LEU A N 1
ATOM 861 C CA . LEU A 1 116 ? -53.976 47.771 25.696 1.00 59.53 116 LEU A CA 1
ATOM 862 C C . LEU A 1 116 ? -55.447 48.094 25.405 1.00 59.53 116 LEU A C 1
ATOM 864 O O . LEU A 1 116 ? -55.715 48.820 24.445 1.00 59.53 116 LEU A O 1
ATOM 868 N N . PRO A 1 117 ? -56.372 47.695 26.286 1.00 48.12 117 PRO A N 1
ATOM 869 C CA . PRO A 1 117 ? -57.555 48.493 26.536 1.00 48.12 117 PRO A CA 1
ATOM 870 C C . PRO A 1 117 ? -57.595 48.992 27.985 1.00 48.12 117 PRO A C 1
ATOM 872 O O . PRO A 1 117 ? -57.143 48.331 28.921 1.00 48.12 117 PRO A O 1
ATOM 875 N N . ASP A 1 118 ? -58.126 50.203 28.101 1.00 48.97 118 ASP A N 1
ATOM 876 C CA . ASP A 1 118 ? -58.350 51.004 29.300 1.00 48.97 118 ASP A CA 1
ATOM 877 C C . ASP A 1 118 ? -59.404 50.421 30.282 1.00 48.97 118 ASP A C 1
ATOM 879 O O . ASP A 1 118 ? -60.203 49.560 29.915 1.00 48.97 118 ASP A O 1
ATOM 883 N N . GLU A 1 119 ? -59.450 51.037 31.477 1.00 46.41 119 GLU A N 1
ATOM 884 C CA . GLU A 1 119 ? -60.550 51.098 32.482 1.00 46.41 119 GLU A CA 1
ATOM 885 C C . GLU A 1 119 ? -60.703 49.870 33.424 1.00 46.41 119 GLU A C 1
ATOM 887 O O . GLU A 1 119 ? -60.613 48.725 32.996 1.00 46.41 119 GLU A O 1
ATOM 892 N N . GLU A 1 120 ? -60.863 49.984 34.754 1.00 43.25 120 GLU A N 1
ATOM 893 C CA . GLU A 1 120 ? -61.436 51.024 35.641 1.00 43.25 120 GLU A CA 1
ATOM 894 C C . GLU A 1 120 ? -60.629 51.254 36.940 1.00 43.25 120 GLU A C 1
ATOM 896 O O . GLU A 1 120 ? -60.041 50.283 37.480 1.00 43.25 120 GLU A O 1
#

Secondary structure (DSSP, 8-state):
----SS-HHHHHHHHHHHHHHHHHHHHHHHHHHHS--TT---HHHHHHHHHHHHHHHHHHHHHHHHHHHHHHHHHHHH-S----EEE-TTT--EEE------------------------

Foldseek 3Di:
DPPPLDDPVLVVVLVVLVVVLVVLVVVLVCCVPPVPDPPHDPPVVVVVVCVVSVVVNVVSVVVSVVSNVVRSVCCVPPPDPPFDFDQDPVVRDTHGDDPDDDDPDDPPPDDDDDDDDDDD

Radius of gyration: 28.97 Å; Cα contacts (8 Å, |Δi|>4): 50; chains: 1; bounding box: 82×62×59 Å

Sequence (120 aa):
MSSRTFDRDTILDLTVNVIPLAILGVFIVTFVLYSPGPFAFDSVASTLQLSIIGTTFVGLLALTYYMGKAVAGAEKRLGIHAETTTYDPETGSSIPGGHDEADEAELDADADDPELPDEE

Solvent-accessible surface area (backbone atoms only — not comparable to full-atom values): 7740 Å² total; per-residue (Å²): 132,83,81,68,90,59,54,71,66,59,50,47,57,51,47,66,52,48,51,61,47,52,54,51,50,52,50,53,52,49,47,67,72,72,50,79,52,101,85,66,71,55,64,66,64,51,49,51,52,50,50,54,54,48,49,51,46,51,51,50,53,51,49,48,49,50,51,54,53,50,50,58,52,46,42,74,73,69,46,94,66,83,74,59,60,46,75,38,87,86,78,75,43,75,43,79,59,71,89,68,83,78,80,97,70,85,80,83,79,79,84,80,85,89,80,89,82,83,88,135

Mean predicted aligned error: 15.87 Å